Protein AF-A0A2P4XTS7-F1 (afdb_monomer)

Foldseek 3Di:
DDDPDDDDDDDDDDPVVSVVVVVVVVVVVVQVVLCVVVVDWDQDQLLVLLVQLVVLVVVLVVDDDPVSVVSNVVSVVSLVVQQVLQVVLVHDSVVLSVQQNVCCVVVVASWHADSPPSHIDHSVVVVHIGRPVVVVVVVVVVVVVVVVVVPDPDDDDDDDPPDPDDDDDD

Structure (mmCIF, N/CA/C/O backbone):
data_AF-A0A2P4XTS7-F1
#
_entry.id   AF-A0A2P4XTS7-F1
#
loop_
_atom_site.group_PDB
_atom_site.id
_atom_site.type_symbol
_atom_site.label_atom_id
_atom_site.label_alt_id
_atom_site.label_comp_id
_atom_site.label_asym_id
_atom_site.label_entity_id
_atom_site.label_seq_id
_atom_site.pdbx_PDB_ins_code
_atom_site.Cartn_x
_atom_site.Cartn_y
_atom_site.Cartn_z
_atom_site.occupancy
_atom_site.B_iso_or_equiv
_atom_site.auth_seq_id
_atom_site.auth_comp_id
_atom_site.auth_asym_id
_atom_site.auth_atom_id
_atom_site.pdbx_PDB_model_num
ATOM 1 N N . GLN A 1 1 ? -5.220 -23.579 -34.661 1.00 50.88 1 GLN A N 1
ATOM 2 C CA . GLN A 1 1 ? -4.172 -23.879 -33.660 1.00 50.88 1 GLN A CA 1
ATOM 3 C C . GLN A 1 1 ? -4.193 -22.760 -32.625 1.00 50.88 1 GLN A C 1
ATOM 5 O O . GLN A 1 1 ? -4.222 -21.611 -33.040 1.00 50.88 1 GLN A O 1
ATOM 10 N N . HIS A 1 2 ? -4.232 -23.065 -31.324 1.00 73.75 2 HIS A N 1
ATOM 11 C CA . HIS A 1 2 ? -4.158 -22.062 -30.248 1.00 73.75 2 HIS A CA 1
ATOM 12 C C . HIS A 1 2 ? -2.748 -22.102 -29.639 1.00 73.75 2 HIS A C 1
ATOM 14 O O . HIS A 1 2 ? -2.507 -22.944 -28.768 1.00 73.75 2 HIS A O 1
ATOM 20 N N . PRO A 1 3 ? -1.791 -21.291 -30.128 1.00 85.88 3 PRO A N 1
ATOM 21 C CA . PRO A 1 3 ? -0.441 -21.289 -29.575 1.00 85.88 3 PRO A CA 1
ATOM 22 C C . PRO A 1 3 ? -0.484 -20.823 -28.111 1.00 85.88 3 PRO A C 1
ATOM 24 O O . PRO A 1 3 ? -1.018 -19.762 -27.810 1.00 85.88 3 PRO A O 1
ATOM 27 N N . LYS A 1 4 ? 0.049 -21.646 -27.198 1.00 90.69 4 LYS A N 1
ATOM 28 C CA . LYS A 1 4 ? 0.088 -21.383 -25.743 1.00 90.69 4 LYS A CA 1
ATOM 29 C C . LYS A 1 4 ? 1.436 -20.836 -25.252 1.00 90.69 4 LYS A C 1
ATOM 31 O O . LYS A 1 4 ? 1.605 -20.628 -24.057 1.00 90.69 4 LYS A O 1
ATOM 36 N N . SER A 1 5 ? 2.407 -20.665 -26.148 1.00 94.31 5 SER A N 1
ATOM 37 C CA . SER A 1 5 ? 3.754 -20.190 -25.826 1.00 94.31 5 SER A CA 1
ATOM 38 C C . SER A 1 5 ? 4.028 -18.891 -26.574 1.00 94.31 5 SER A C 1
ATOM 40 O O . SER A 1 5 ? 3.782 -18.809 -27.777 1.00 94.31 5 SER A O 1
ATOM 42 N N . CYS A 1 6 ? 4.523 -17.896 -25.843 1.00 93.62 6 CYS A N 1
ATOM 43 C CA . CYS A 1 6 ? 4.849 -16.568 -26.345 1.00 93.62 6 CYS A CA 1
ATOM 44 C C . CYS A 1 6 ? 6.240 -16.168 -25.838 1.00 93.62 6 CYS A C 1
ATOM 46 O O . CYS A 1 6 ? 6.624 -16.535 -24.727 1.00 93.62 6 CYS A O 1
ATOM 48 N N . THR A 1 7 ? 6.960 -15.368 -26.624 1.00 95.19 7 THR A N 1
ATOM 49 C CA . THR A 1 7 ? 8.276 -14.826 -26.257 1.00 95.19 7 THR A CA 1
ATOM 50 C C . THR A 1 7 ? 8.202 -13.306 -26.214 1.00 95.19 7 THR A C 1
ATOM 52 O O . THR A 1 7 ? 7.770 -12.686 -27.183 1.00 95.19 7 THR A O 1
ATOM 55 N N . ILE A 1 8 ? 8.659 -12.704 -25.113 1.00 95.56 8 ILE A N 1
ATOM 56 C CA . ILE A 1 8 ? 8.813 -11.250 -24.979 1.00 95.56 8 ILE A CA 1
ATOM 57 C C . ILE A 1 8 ? 10.298 -10.921 -25.161 1.00 95.56 8 ILE A C 1
ATOM 59 O O . ILE A 1 8 ? 11.123 -11.282 -24.324 1.00 95.56 8 ILE A O 1
ATOM 63 N N . LEU A 1 9 ? 10.646 -10.264 -26.270 1.00 96.56 9 LEU A N 1
ATOM 64 C CA . LEU A 1 9 ? 12.010 -9.805 -26.536 1.00 96.56 9 LEU A CA 1
ATOM 65 C C . LEU A 1 9 ? 12.242 -8.445 -25.869 1.00 96.56 9 LEU A C 1
ATOM 67 O O . LEU A 1 9 ? 11.618 -7.457 -26.249 1.00 96.56 9 LEU A O 1
ATOM 71 N N . ILE A 1 10 ? 13.176 -8.388 -24.921 1.00 96.25 10 ILE A N 1
ATOM 72 C CA . ILE A 1 10 ? 13.571 -7.152 -24.236 1.00 96.25 10 ILE A CA 1
ATOM 73 C C . ILE A 1 10 ? 14.835 -6.607 -24.901 1.00 96.25 10 ILE A C 1
ATOM 75 O O . ILE A 1 10 ? 15.825 -7.323 -25.044 1.00 96.25 10 ILE A O 1
ATOM 79 N N . LYS A 1 11 ? 14.808 -5.333 -25.297 1.00 95.88 11 LYS A N 1
ATOM 80 C CA . LYS A 1 11 ? 15.976 -4.597 -25.793 1.00 95.88 11 LYS A CA 1
ATOM 81 C C . LYS A 1 11 ? 16.279 -3.458 -24.829 1.00 95.88 11 LYS A C 1
ATOM 83 O O . LYS A 1 11 ? 15.363 -2.762 -24.405 1.00 95.88 11 LYS A O 1
ATOM 88 N N . GLY A 1 12 ? 17.550 -3.257 -24.505 1.00 94.38 12 GLY A N 1
ATOM 89 C CA . GLY A 1 12 ? 17.985 -2.187 -23.615 1.00 94.38 12 GLY A CA 1
ATOM 90 C C . GLY A 1 12 ? 19.443 -1.800 -23.869 1.00 94.38 12 GLY A C 1
ATOM 91 O O . GLY A 1 12 ? 20.163 -2.554 -24.523 1.00 94.38 12 GLY A O 1
ATOM 92 N N . PRO A 1 13 ? 19.869 -0.623 -23.387 1.00 94.19 13 PRO A N 1
ATOM 93 C CA . PRO A 1 13 ? 21.195 -0.070 -23.667 1.00 94.19 13 PRO A CA 1
ATOM 94 C C . PRO A 1 13 ? 22.330 -0.763 -22.897 1.00 94.19 13 PRO A C 1
ATOM 96 O O . PRO A 1 13 ? 23.473 -0.724 -23.338 1.00 94.19 13 PRO A O 1
ATOM 99 N N . ASN A 1 14 ? 22.038 -1.382 -21.749 1.00 96.62 14 ASN A N 1
ATOM 100 C CA . ASN A 1 14 ? 23.001 -2.105 -20.919 1.00 96.62 14 ASN A CA 1
ATOM 101 C C . ASN A 1 14 ? 22.308 -3.246 -20.144 1.00 96.62 14 ASN A C 1
ATOM 103 O O . ASN A 1 14 ? 21.078 -3.280 -20.037 1.00 96.62 14 ASN A O 1
ATOM 107 N N . GLU A 1 15 ? 23.094 -4.183 -19.602 1.00 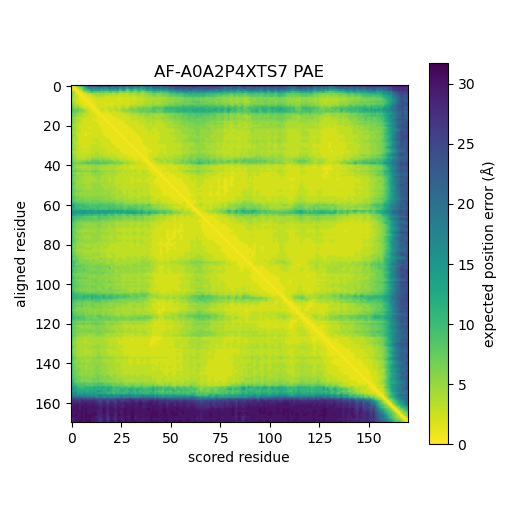96.00 15 GLU A N 1
ATOM 108 C CA . GLU A 1 15 ? 22.574 -5.370 -18.903 1.00 96.00 15 GLU A CA 1
ATOM 109 C C . GLU A 1 15 ? 21.761 -5.026 -17.648 1.00 96.00 15 GLU A C 1
ATOM 111 O O . GLU A 1 15 ? 20.735 -5.656 -17.392 1.00 96.00 15 GLU A O 1
ATOM 116 N N . HIS A 1 16 ? 22.167 -3.999 -16.896 1.00 95.69 16 HIS A N 1
ATOM 117 C CA . HIS A 1 16 ? 21.465 -3.576 -15.683 1.00 95.69 16 HIS A CA 1
ATOM 118 C C . HIS A 1 16 ? 20.042 -3.087 -15.981 1.00 95.69 16 HIS A C 1
ATOM 120 O O . HIS A 1 16 ? 19.093 -3.510 -15.321 1.00 95.69 16 HIS A O 1
ATOM 126 N N . THR A 1 17 ? 19.868 -2.257 -17.012 1.00 96.25 17 THR A N 1
ATOM 127 C CA . THR A 1 17 ? 18.550 -1.795 -17.460 1.00 96.25 17 THR A CA 1
ATOM 128 C C . THR A 1 17 ? 17.700 -2.962 -17.961 1.00 96.25 17 THR A C 1
ATOM 130 O O . THR A 1 17 ? 16.515 -3.039 -17.646 1.00 96.25 17 THR A O 1
ATOM 133 N N . ILE A 1 18 ? 18.291 -3.908 -18.700 1.00 96.44 18 ILE A N 1
ATOM 134 C CA . ILE A 1 18 ? 17.573 -5.103 -19.170 1.00 96.44 18 ILE A CA 1
ATOM 135 C C . ILE A 1 18 ? 17.077 -5.942 -17.986 1.00 96.44 18 ILE A C 1
ATOM 137 O O . ILE A 1 18 ? 15.937 -6.407 -18.013 1.00 96.44 18 ILE A O 1
ATOM 141 N N . ALA A 1 19 ? 17.894 -6.117 -16.944 1.00 96.44 19 ALA A N 1
ATOM 142 C CA . ALA A 1 19 ? 17.506 -6.851 -15.744 1.00 96.44 19 ALA A CA 1
ATOM 143 C C . ALA A 1 19 ? 16.326 -6.182 -15.017 1.00 96.44 19 ALA A C 1
ATOM 145 O O . ALA A 1 19 ? 15.338 -6.852 -14.728 1.00 96.44 19 ALA A O 1
ATOM 146 N N . GLN A 1 20 ? 16.372 -4.860 -14.820 1.00 96.00 20 GLN A N 1
ATOM 147 C CA . GLN A 1 20 ? 15.269 -4.108 -14.205 1.00 96.00 20 GLN A CA 1
ATOM 148 C C . GLN A 1 20 ? 13.969 -4.219 -15.013 1.00 96.00 20 GLN A C 1
ATOM 150 O O . GLN A 1 20 ? 12.908 -4.487 -14.451 1.00 96.00 20 GLN A O 1
ATOM 155 N N . ILE A 1 21 ? 14.042 -4.074 -16.341 1.00 96.88 21 ILE A N 1
ATOM 156 C CA . ILE A 1 21 ? 12.869 -4.213 -17.218 1.00 96.88 21 ILE A CA 1
ATOM 157 C C . ILE A 1 21 ? 12.316 -5.642 -17.164 1.00 96.88 21 ILE A C 1
ATOM 159 O O . ILE A 1 21 ? 11.102 -5.837 -17.147 1.00 96.88 21 ILE A O 1
ATOM 163 N N . LYS A 1 22 ? 13.188 -6.654 -17.125 1.00 96.81 22 LYS A N 1
ATOM 164 C CA . LYS A 1 22 ? 12.781 -8.058 -17.007 1.00 96.81 22 LYS A CA 1
ATOM 165 C C . LYS A 1 22 ? 12.000 -8.309 -15.718 1.00 96.81 22 LYS A C 1
ATOM 167 O O . LYS A 1 22 ? 10.973 -8.989 -15.774 1.00 96.81 22 LYS A O 1
ATOM 172 N N . ASP A 1 23 ? 12.464 -7.773 -14.594 1.00 97.12 23 ASP A N 1
ATOM 173 C CA . ASP A 1 23 ? 11.774 -7.910 -13.311 1.00 97.12 23 ASP A CA 1
ATOM 174 C C . ASP A 1 23 ? 10.436 -7.155 -13.319 1.00 97.12 23 ASP A C 1
ATOM 176 O O . ASP A 1 23 ? 9.409 -7.748 -12.994 1.00 97.12 23 ASP A O 1
ATOM 180 N N . ALA A 1 24 ? 10.396 -5.929 -13.851 1.00 97.06 24 ALA A N 1
ATOM 181 C CA . ALA A 1 24 ? 9.156 -5.163 -14.002 1.00 97.06 24 ALA A CA 1
ATOM 182 C C . ALA A 1 24 ? 8.112 -5.879 -14.883 1.00 97.06 24 ALA A C 1
ATOM 184 O O . ALA A 1 24 ? 6.932 -5.940 -14.537 1.00 97.06 24 ALA A O 1
ATOM 185 N N . ILE A 1 25 ? 8.532 -6.479 -16.004 1.00 97.44 25 ILE A N 1
ATOM 186 C CA . ILE A 1 25 ? 7.642 -7.277 -16.865 1.00 97.44 25 ILE A CA 1
ATOM 187 C C . ILE A 1 25 ? 7.138 -8.509 -16.115 1.00 97.44 25 ILE A C 1
ATOM 189 O O . ILE A 1 25 ? 5.958 -8.848 -16.208 1.00 97.44 25 ILE A O 1
ATOM 193 N N . ARG A 1 26 ? 8.012 -9.192 -15.371 1.00 97.06 26 ARG A N 1
ATOM 194 C CA . ARG A 1 26 ? 7.626 -10.361 -14.577 1.00 97.06 26 ARG A CA 1
ATOM 195 C C . ARG A 1 26 ? 6.569 -9.997 -13.537 1.00 97.06 26 ARG A C 1
ATOM 197 O O . ARG A 1 26 ? 5.607 -10.751 -13.381 1.00 97.06 26 ARG A O 1
ATOM 204 N N . ASP A 1 27 ? 6.733 -8.866 -12.864 1.00 96.94 27 ASP A N 1
ATOM 205 C CA . ASP A 1 27 ? 5.793 -8.384 -11.855 1.00 96.94 27 ASP A CA 1
ATOM 206 C C . ASP A 1 27 ? 4.473 -7.938 -12.487 1.00 96.94 27 ASP A C 1
ATOM 208 O O . ASP A 1 27 ? 3.412 -8.360 -12.029 1.00 96.94 27 ASP A O 1
ATOM 212 N N . GLY A 1 28 ? 4.517 -7.213 -13.609 1.00 96.62 28 GLY A N 1
ATOM 213 C CA . GLY A 1 28 ? 3.324 -6.820 -14.362 1.00 96.62 28 GLY A CA 1
ATOM 214 C C . GLY A 1 28 ? 2.515 -8.020 -14.866 1.00 96.62 28 GLY A C 1
ATOM 215 O O . GLY A 1 28 ? 1.305 -8.092 -14.654 1.00 96.62 28 GLY A O 1
ATOM 216 N N . VAL A 1 29 ? 3.171 -9.023 -15.461 1.00 96.81 29 VAL A N 1
ATOM 217 C CA . VAL A 1 29 ? 2.500 -10.258 -15.912 1.00 96.81 29 VAL A CA 1
ATOM 218 C C . VAL A 1 29 ? 1.884 -11.009 -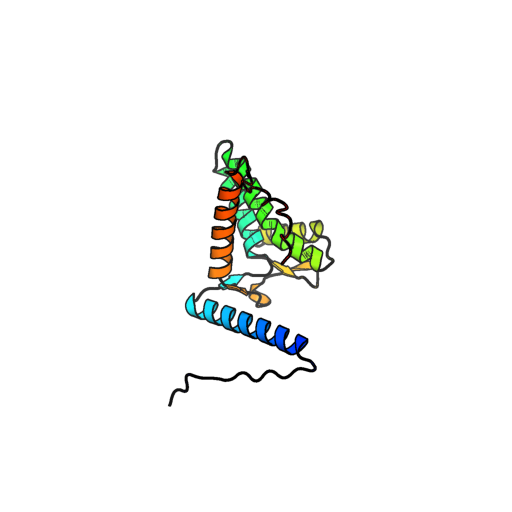14.731 1.00 96.81 29 VAL A C 1
ATOM 220 O O . VAL A 1 29 ? 0.772 -11.524 -14.843 1.00 96.81 29 VAL A O 1
ATOM 223 N N . ARG A 1 30 ? 2.569 -11.056 -13.582 1.00 96.31 30 ARG A N 1
ATOM 224 C CA . ARG A 1 30 ? 2.019 -11.658 -12.360 1.00 96.31 30 ARG A CA 1
ATOM 225 C C . ARG A 1 30 ? 0.816 -10.886 -11.831 1.00 96.31 30 ARG A C 1
ATOM 227 O O . ARG A 1 30 ? -0.166 -11.526 -11.471 1.00 96.31 30 ARG A O 1
ATOM 234 N N . ALA A 1 31 ? 0.863 -9.557 -11.812 1.00 96.62 31 ALA A N 1
ATOM 235 C CA . ALA A 1 31 ? -0.248 -8.720 -11.368 1.00 96.62 31 ALA A CA 1
ATOM 236 C C . ALA A 1 31 ? -1.492 -8.923 -12.246 1.00 96.62 31 ALA A C 1
ATOM 238 O O . ALA A 1 31 ? -2.593 -9.134 -11.732 1.00 96.62 31 ALA A O 1
ATOM 239 N N . VAL A 1 32 ? -1.311 -8.972 -13.569 1.00 95.94 32 VAL A N 1
ATOM 240 C CA . VAL A 1 32 ? -2.400 -9.270 -14.511 1.00 95.94 32 VAL A CA 1
ATOM 241 C C . VAL A 1 32 ? -2.930 -10.689 -14.309 1.00 95.94 32 VAL A C 1
ATOM 243 O O . VAL A 1 32 ? -4.140 -10.874 -14.209 1.00 95.94 32 VAL A O 1
ATOM 246 N N . ASN A 1 33 ? -2.056 -11.694 -14.188 1.00 95.69 33 ASN A N 1
ATOM 247 C CA . ASN A 1 33 ? -2.492 -13.071 -13.953 1.00 95.69 33 ASN A CA 1
ATOM 248 C C . ASN A 1 33 ? -3.297 -13.193 -12.649 1.00 95.69 33 ASN A C 1
ATOM 250 O O . ASN A 1 33 ? -4.356 -13.813 -12.625 1.00 95.69 33 ASN A O 1
ATOM 254 N N . ASN A 1 34 ? -2.840 -12.532 -11.582 1.00 96.25 34 ASN A N 1
ATOM 255 C CA . ASN A 1 34 ? -3.546 -12.482 -10.307 1.00 96.25 34 ASN A CA 1
ATOM 256 C C . ASN A 1 34 ? -4.934 -11.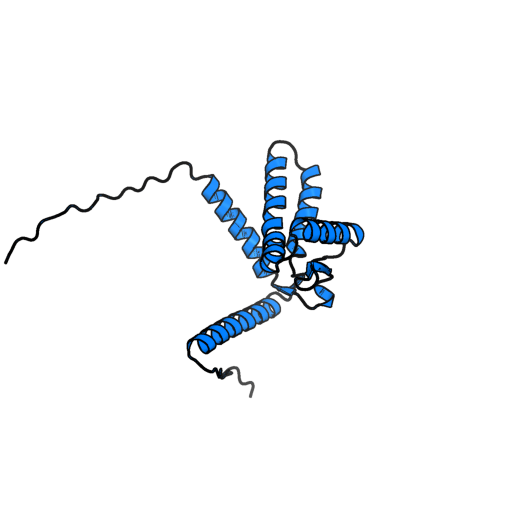843 -10.446 1.00 96.25 34 ASN A C 1
ATOM 258 O O . ASN A 1 34 ? -5.899 -12.377 -9.909 1.00 96.25 34 ASN A O 1
ATOM 262 N N . ALA A 1 35 ? -5.043 -10.731 -11.183 1.00 95.56 35 ALA A N 1
ATOM 263 C CA . ALA A 1 35 ? -6.318 -10.057 -11.425 1.00 95.56 35 ALA A CA 1
ATOM 264 C C . ALA A 1 35 ? -7.295 -10.949 -12.207 1.00 95.56 35 ALA A C 1
ATOM 266 O O . ALA A 1 35 ? -8.473 -11.026 -11.863 1.00 95.56 35 ALA A O 1
ATOM 267 N N . VAL A 1 36 ? -6.802 -11.654 -13.231 1.00 95.81 36 VAL A N 1
ATOM 268 C CA . VAL A 1 36 ? -7.608 -12.569 -14.053 1.00 95.81 36 VAL A CA 1
ATOM 269 C C . VAL A 1 36 ? -8.090 -13.773 -13.242 1.00 95.81 36 VAL A C 1
ATOM 271 O O . VAL A 1 36 ? -9.251 -14.166 -13.356 1.00 95.81 36 VAL A O 1
ATOM 274 N N . GLU A 1 37 ? -7.221 -14.355 -12.417 1.00 95.69 37 GLU A N 1
ATOM 275 C CA . GLU A 1 37 ? -7.555 -15.506 -11.577 1.00 95.69 37 GLU A CA 1
ATOM 276 C C . GLU A 1 37 ? -8.530 -15.146 -10.445 1.00 95.69 37 GLU A C 1
ATOM 278 O O . GLU A 1 37 ? -9.498 -15.874 -10.226 1.00 95.69 37 GLU A O 1
ATOM 283 N N . ASP A 1 38 ? -8.301 -14.028 -9.743 1.00 93.56 38 ASP A N 1
ATOM 284 C CA . ASP A 1 38 ? -9.155 -13.582 -8.631 1.00 93.56 38 ASP A CA 1
ATOM 285 C C . ASP A 1 38 ? -10.482 -12.977 -9.097 1.00 93.56 38 ASP A C 1
ATOM 287 O O . ASP A 1 38 ? -11.437 -12.936 -8.323 1.00 93.56 38 ASP A O 1
ATOM 291 N N . LYS A 1 39 ? -10.541 -12.482 -10.342 1.00 93.88 39 LYS A N 1
ATOM 292 C CA . LYS A 1 39 ? -11.677 -11.726 -10.900 1.00 93.88 39 LYS A CA 1
ATOM 293 C C . LYS A 1 39 ? -12.081 -10.523 -10.038 1.00 93.88 39 LYS A C 1
ATOM 295 O O . LYS A 1 39 ? -13.247 -10.136 -10.016 1.00 93.88 39 LYS A O 1
ATOM 300 N N . GLY A 1 40 ? -11.119 -9.945 -9.323 1.00 90.25 40 GLY A N 1
ATOM 301 C CA . GLY A 1 40 ? -11.344 -8.847 -8.395 1.00 90.25 40 GLY A CA 1
ATOM 302 C C . GLY A 1 40 ? -10.096 -7.993 -8.208 1.00 90.25 40 GLY A C 1
ATOM 303 O O . GLY A 1 40 ? -8.976 -8.501 -8.109 1.00 90.25 40 GLY A O 1
ATOM 304 N N . VAL A 1 41 ? -10.314 -6.685 -8.141 1.00 95.19 41 VAL A N 1
ATOM 305 C CA . VAL A 1 41 ? -9.303 -5.661 -7.866 1.00 95.19 41 VAL A CA 1
ATOM 306 C C . VAL A 1 41 ? -9.825 -4.723 -6.785 1.00 95.19 41 VAL A C 1
ATOM 308 O O . VAL A 1 41 ? -11.029 -4.661 -6.538 1.00 95.19 41 VAL A O 1
ATOM 311 N N . VAL A 1 42 ? -8.914 -4.030 -6.114 1.00 95.75 42 VAL A N 1
ATOM 312 C CA . VAL A 1 42 ? -9.232 -3.041 -5.081 1.00 95.75 42 VAL A CA 1
ATOM 313 C C . VAL A 1 42 ? -8.633 -1.683 -5.452 1.00 95.75 42 VAL A C 1
ATOM 315 O O . VAL A 1 42 ? -7.574 -1.661 -6.084 1.00 95.75 42 VAL A O 1
ATOM 318 N N . PRO A 1 43 ? -9.276 -0.559 -5.088 1.00 96.19 43 PRO A N 1
ATOM 319 C CA . PRO A 1 43 ? -8.718 0.770 -5.327 1.00 96.19 43 PRO A CA 1
ATOM 320 C C . PRO A 1 43 ? -7.318 0.898 -4.714 1.00 96.19 43 PRO A C 1
ATOM 322 O O . PRO A 1 43 ? -7.126 0.590 -3.533 1.00 96.19 43 PRO A O 1
ATOM 325 N N . GLY A 1 44 ? -6.346 1.302 -5.535 1.00 95.31 44 GLY A N 1
ATOM 326 C CA . GLY A 1 44 ? -4.958 1.496 -5.121 1.00 95.31 44 GLY A CA 1
ATOM 327 C C . GLY A 1 44 ? -4.719 2.890 -4.535 1.00 95.31 44 GLY A C 1
ATOM 328 O O . GLY A 1 44 ? -5.586 3.441 -3.862 1.00 95.31 44 GLY A O 1
ATOM 329 N N . ALA A 1 45 ? -3.530 3.459 -4.769 1.00 95.75 45 ALA A N 1
ATOM 330 C CA . ALA A 1 45 ? -3.149 4.809 -4.316 1.00 95.75 45 ALA A CA 1
ATOM 331 C C . ALA A 1 45 ? -3.400 5.066 -2.810 1.00 95.75 45 ALA A C 1
ATOM 333 O O . ALA A 1 45 ? -3.820 6.147 -2.408 1.00 95.75 45 ALA A O 1
ATOM 334 N N . ALA A 1 46 ? -3.178 4.040 -1.981 1.00 95.62 46 ALA A N 1
ATOM 335 C CA . ALA A 1 46 ? -3.465 4.016 -0.542 1.00 95.62 46 ALA A CA 1
ATOM 336 C C . ALA A 1 46 ? -4.939 4.204 -0.123 1.00 95.62 46 ALA A C 1
ATOM 338 O O . ALA A 1 46 ? -5.228 4.301 1.073 1.00 95.62 46 ALA A O 1
ATOM 339 N N . ALA A 1 47 ? -5.886 4.191 -1.065 1.00 96.12 47 ALA A N 1
ATOM 340 C CA . ALA A 1 47 ? -7.306 4.345 -0.759 1.00 96.12 47 ALA A CA 1
ATOM 341 C C . ALA A 1 47 ? -7.842 3.209 0.118 1.00 96.12 47 ALA A C 1
ATOM 343 O O . ALA A 1 47 ? -8.630 3.434 1.037 1.00 96.12 47 ALA A O 1
ATOM 344 N N . PHE A 1 48 ? -7.383 1.978 -0.125 1.00 95.62 48 PHE A N 1
ATOM 345 C CA . PHE A 1 48 ? -7.734 0.833 0.710 1.00 95.62 48 PHE A CA 1
ATOM 346 C C . PHE A 1 48 ? -7.275 1.018 2.165 1.00 95.62 48 PHE A C 1
ATOM 348 O O . PHE A 1 48 ? -8.041 0.758 3.090 1.00 95.62 48 PHE A O 1
ATOM 355 N N . GLU A 1 49 ? -6.039 1.468 2.382 1.00 95.69 49 GLU A N 1
ATOM 356 C CA . GLU A 1 49 ? -5.469 1.676 3.713 1.00 95.69 49 GLU A CA 1
ATOM 357 C C . GLU A 1 49 ? -6.194 2.779 4.493 1.00 95.69 49 GLU A C 1
ATOM 359 O O . GLU A 1 49 ? -6.446 2.618 5.690 1.00 95.69 49 GLU A O 1
ATOM 364 N N . LEU A 1 50 ? -6.573 3.864 3.815 1.00 94.56 50 LEU A N 1
ATOM 365 C CA . LEU A 1 50 ? -7.352 4.960 4.392 1.00 94.56 50 LEU A CA 1
ATOM 366 C C . LEU A 1 50 ? -8.766 4.505 4.774 1.00 94.56 50 LEU A C 1
ATOM 368 O O . LEU A 1 50 ? -9.189 4.696 5.916 1.00 94.56 50 LEU A O 1
ATOM 372 N N . ALA A 1 51 ? -9.452 3.804 3.869 1.00 94.62 51 ALA A N 1
ATOM 373 C CA . ALA A 1 51 ? -10.774 3.247 4.143 1.00 94.62 51 ALA A CA 1
ATOM 374 C C . ALA A 1 51 ? -10.744 2.209 5.276 1.00 94.62 51 ALA A C 1
ATOM 376 O O . ALA A 1 51 ? -11.631 2.168 6.133 1.00 94.62 51 ALA A O 1
ATOM 377 N N . ALA A 1 52 ? -9.697 1.381 5.328 1.00 94.81 52 ALA A N 1
ATOM 378 C CA . ALA A 1 52 ? -9.499 0.419 6.404 1.00 94.81 52 ALA A CA 1
ATOM 379 C C . ALA A 1 52 ? -9.242 1.113 7.752 1.00 94.81 52 ALA A C 1
ATOM 381 O O . ALA A 1 52 ? -9.796 0.682 8.766 1.00 94.81 52 ALA A O 1
ATOM 382 N N . ASN A 1 53 ? -8.457 2.195 7.781 1.00 95.38 53 ASN A N 1
ATOM 383 C CA . ASN A 1 53 ? -8.251 3.002 8.985 1.00 95.38 53 ASN A CA 1
ATOM 384 C C . ASN A 1 53 ? -9.581 3.557 9.521 1.00 95.38 53 ASN A C 1
ATOM 386 O O . ASN A 1 53 ? -9.883 3.384 10.705 1.00 95.38 53 ASN A O 1
ATOM 390 N N . GLU A 1 54 ? -10.410 4.151 8.660 1.00 93.50 54 GLU A N 1
ATOM 391 C CA . GLU A 1 54 ? -11.710 4.687 9.068 1.00 93.50 54 GLU A CA 1
ATOM 392 C C . GLU A 1 54 ? -12.647 3.582 9.579 1.00 93.50 54 GLU A C 1
ATOM 394 O O . GLU A 1 54 ? -13.259 3.709 10.646 1.00 93.50 54 GLU A O 1
ATOM 399 N N . ALA A 1 55 ? -12.721 2.457 8.863 1.00 94.38 55 ALA A N 1
ATOM 400 C CA . ALA A 1 55 ? -13.532 1.312 9.264 1.00 94.38 55 ALA A CA 1
ATOM 401 C C . ALA A 1 55 ? -13.109 0.759 10.636 1.00 94.38 55 ALA A C 1
ATOM 403 O O . ALA A 1 55 ? -13.960 0.451 11.476 1.00 94.38 55 ALA A O 1
ATOM 404 N N . LEU A 1 56 ? -11.802 0.680 10.904 1.00 95.50 56 LEU A N 1
ATOM 405 C CA . LEU A 1 56 ? -11.267 0.258 12.199 1.00 95.50 56 LEU A CA 1
ATOM 406 C C . LEU A 1 56 ? -11.551 1.280 13.302 1.00 95.50 56 LEU A C 1
ATOM 408 O O . LEU A 1 56 ? -11.888 0.885 14.419 1.00 95.50 56 LEU A O 1
ATOM 412 N N . ASN A 1 57 ? -11.485 2.577 13.002 1.00 93.38 57 ASN A N 1
ATOM 413 C CA . ASN A 1 57 ? -11.839 3.639 13.944 1.00 93.38 57 ASN A CA 1
ATOM 414 C C . ASN A 1 57 ? -13.331 3.616 14.310 1.00 93.38 57 ASN A C 1
ATOM 416 O O . ASN A 1 57 ? -13.681 3.790 15.481 1.00 93.38 57 ASN A O 1
ATOM 420 N N . LYS A 1 58 ? -14.215 3.302 13.357 1.00 93.38 58 LYS A N 1
ATOM 421 C CA . LYS A 1 58 ? -15.637 3.032 13.628 1.00 93.38 58 LYS A CA 1
ATOM 422 C C . LYS A 1 58 ? -15.807 1.764 14.475 1.00 93.38 58 LYS A C 1
ATOM 424 O O . LYS A 1 58 ? -16.493 1.782 15.500 1.00 93.38 58 LYS A O 1
ATOM 429 N N . PHE A 1 59 ? -15.120 0.678 14.115 1.00 94.62 59 PHE A N 1
ATOM 430 C CA . PHE A 1 59 ? -15.166 -0.594 14.844 1.00 94.62 59 PHE A CA 1
ATOM 431 C C . PHE A 1 59 ? -14.653 -0.475 16.287 1.00 94.62 59 PHE A C 1
ATOM 433 O O . PHE A 1 59 ? -15.228 -1.071 17.201 1.00 94.62 59 PHE A O 1
ATOM 440 N N . LYS A 1 60 ? -13.639 0.360 16.530 1.00 94.06 60 LYS A N 1
ATOM 441 C CA . LYS A 1 60 ? -13.077 0.670 17.855 1.00 94.06 60 LYS A CA 1
ATOM 442 C C . LYS A 1 60 ? -14.143 1.106 18.866 1.00 94.06 60 LYS A C 1
ATOM 444 O O . LYS A 1 60 ? -13.985 0.836 20.056 1.00 94.06 60 LYS A O 1
ATOM 449 N N . GLY A 1 61 ? -15.226 1.757 18.428 1.00 90.81 61 GLY A N 1
ATOM 450 C CA . GLY A 1 61 ? -16.352 2.133 19.293 1.00 90.81 61 GLY A CA 1
ATOM 451 C C . GLY A 1 61 ? -17.118 0.936 19.872 1.00 90.81 61 GLY A C 1
ATOM 452 O O . GLY A 1 61 ? -17.666 1.029 20.968 1.00 90.81 61 GLY A O 1
ATOM 453 N N . THR A 1 62 ? -17.105 -0.203 19.179 1.00 94.75 62 THR A N 1
ATOM 454 C CA . THR A 1 62 ? -17.796 -1.438 19.591 1.00 94.75 62 THR A CA 1
ATOM 455 C C . THR A 1 62 ? -16.954 -2.319 20.522 1.00 94.75 62 THR A C 1
ATOM 457 O O . THR A 1 62 ? -17.491 -3.160 21.246 1.00 94.75 62 THR A O 1
ATOM 460 N N . VAL A 1 63 ? -15.634 -2.108 20.550 1.00 94.31 63 VAL A N 1
ATOM 461 C CA . VAL A 1 63 ? -14.677 -2.919 21.313 1.00 94.31 63 VAL A CA 1
ATOM 462 C C . VAL A 1 63 ? -14.511 -2.379 22.735 1.00 94.31 63 VAL A C 1
ATOM 464 O O . VAL A 1 63 ? -14.295 -1.186 22.955 1.00 94.31 63 VAL A O 1
ATOM 467 N N . LYS A 1 64 ? -14.571 -3.276 23.727 1.00 91.94 64 LYS A N 1
ATOM 468 C CA . LYS A 1 64 ? -14.437 -2.937 25.153 1.00 91.94 64 LYS A CA 1
ATOM 469 C C . LYS A 1 64 ? -13.043 -3.265 25.697 1.00 91.94 64 LYS A C 1
ATOM 471 O O . LYS A 1 64 ? -12.386 -4.207 25.262 1.00 91.94 64 LYS A O 1
ATOM 476 N N . GLY A 1 65 ? -12.624 -2.511 26.712 1.00 93.31 65 GLY A N 1
ATOM 477 C CA . GLY A 1 65 ? -11.398 -2.773 27.468 1.00 93.31 65 GLY A CA 1
ATOM 478 C C . GLY A 1 65 ? -10.106 -2.477 26.700 1.00 93.31 65 GLY A C 1
ATOM 479 O O . GLY A 1 65 ? -10.078 -1.655 25.784 1.00 93.31 65 GLY A O 1
ATOM 480 N N . ARG A 1 66 ? -9.016 -3.151 27.093 1.00 92.06 66 ARG A N 1
ATOM 481 C CA . ARG A 1 66 ? -7.657 -2.913 26.565 1.00 92.06 66 ARG A CA 1
ATOM 482 C C . ARG A 1 66 ? -7.516 -3.207 25.069 1.00 92.06 66 ARG A C 1
ATOM 484 O O . ARG A 1 66 ? -6.700 -2.569 24.413 1.00 92.06 66 ARG A O 1
ATOM 491 N N . ALA A 1 67 ? -8.346 -4.093 24.516 1.00 92.94 67 ALA A N 1
ATOM 492 C CA . ALA A 1 67 ? -8.346 -4.412 23.086 1.00 92.94 67 ALA A CA 1
ATOM 493 C C . ALA A 1 67 ? -8.602 -3.179 22.196 1.00 92.94 67 ALA A C 1
ATOM 495 O O . ALA A 1 67 ? -8.108 -3.120 21.073 1.00 92.94 67 ALA A O 1
ATOM 496 N N . LYS A 1 68 ? -9.288 -2.151 22.719 1.00 94.38 68 LYS A N 1
ATOM 497 C CA . LYS A 1 68 ? -9.512 -0.873 22.027 1.00 94.38 68 LYS A CA 1
ATOM 498 C C . LYS A 1 68 ? -8.204 -0.177 21.622 1.00 94.38 68 LYS A C 1
ATOM 500 O O . LYS A 1 68 ? -8.156 0.464 20.576 1.00 94.38 68 LYS A O 1
ATOM 505 N N . LEU A 1 69 ? -7.155 -0.310 22.439 1.00 93.88 69 LEU A N 1
ATOM 506 C CA . LEU A 1 69 ? -5.832 0.251 22.149 1.00 93.88 69 LEU A CA 1
ATOM 507 C C . LEU A 1 69 ? -5.138 -0.511 21.016 1.00 93.88 69 LEU A C 1
ATOM 509 O O . LEU A 1 69 ? -4.506 0.110 20.172 1.00 93.88 69 LEU A O 1
ATOM 513 N N . GLY A 1 70 ? -5.313 -1.835 20.959 1.00 94.31 70 GLY A N 1
ATOM 514 C CA . GLY A 1 70 ? -4.786 -2.659 19.869 1.00 94.31 70 GLY A CA 1
ATOM 515 C C . GLY A 1 70 ? -5.432 -2.326 18.524 1.00 94.31 70 GLY A C 1
ATOM 516 O O . GLY A 1 70 ? -4.726 -2.172 17.534 1.00 94.31 70 GLY A O 1
ATOM 517 N N . VAL A 1 71 ? -6.758 -2.134 18.498 1.00 95.69 71 VAL A N 1
ATOM 518 C CA . VAL A 1 71 ? -7.473 -1.702 17.281 1.00 95.69 71 VAL A CA 1
ATOM 519 C C . VAL A 1 71 ? -6.981 -0.333 16.813 1.00 95.69 71 VAL A C 1
ATOM 521 O O . VAL A 1 71 ? -6.719 -0.168 15.626 1.00 95.69 71 VAL A O 1
ATOM 524 N N . GLN A 1 72 ? -6.808 0.621 17.735 1.00 95.00 72 GLN A N 1
ATOM 525 C CA . GLN A 1 72 ? -6.259 1.938 17.403 1.00 95.00 72 GLN A CA 1
ATOM 526 C C . GLN A 1 72 ? -4.850 1.826 16.811 1.00 95.00 72 GLN A C 1
ATOM 528 O O . GLN A 1 72 ? -4.600 2.352 15.736 1.00 95.00 72 GLN A O 1
ATOM 533 N N . ALA A 1 73 ? -3.951 1.101 17.481 1.00 95.56 73 ALA A N 1
ATOM 534 C CA . ALA A 1 73 ? -2.575 0.943 17.024 1.00 95.56 73 ALA A CA 1
ATOM 535 C C . ALA A 1 73 ? -2.499 0.283 15.639 1.00 95.56 73 ALA A C 1
ATOM 537 O O . ALA A 1 73 ? -1.691 0.686 14.807 1.00 95.56 73 ALA A O 1
ATOM 538 N N . PHE A 1 74 ? -3.361 -0.703 15.369 1.00 96.00 74 PHE A N 1
ATOM 539 C CA . PHE A 1 74 ? -3.435 -1.337 14.056 1.00 96.00 74 PHE A CA 1
ATOM 540 C C . PHE A 1 74 ? -3.967 -0.379 12.981 1.00 96.00 74 PHE A C 1
ATOM 542 O O . PHE A 1 74 ? -3.409 -0.326 11.889 1.00 96.00 74 PHE A O 1
ATOM 549 N N . ALA A 1 75 ? -4.996 0.415 13.293 1.00 95.88 75 ALA A N 1
ATOM 550 C CA . ALA A 1 75 ? -5.507 1.438 12.382 1.00 95.88 75 ALA A CA 1
ATOM 551 C C . ALA A 1 75 ? -4.423 2.473 12.039 1.00 95.88 75 ALA A C 1
ATOM 553 O O . ALA A 1 75 ? -4.215 2.781 10.866 1.00 95.88 75 ALA A O 1
ATOM 554 N N . ASP A 1 76 ? -3.692 2.965 13.040 1.00 95.19 76 ASP A N 1
ATOM 555 C CA . ASP A 1 76 ? -2.620 3.947 12.850 1.00 95.19 76 ASP A CA 1
ATOM 556 C C . ASP A 1 76 ? -1.438 3.368 12.064 1.00 95.19 76 ASP A C 1
ATOM 558 O O . ASP A 1 76 ? -0.825 4.072 11.260 1.00 95.19 76 ASP A O 1
ATOM 562 N N . ALA A 1 77 ? -1.142 2.077 12.246 1.00 96.31 77 ALA A N 1
ATOM 563 C CA . ALA A 1 77 ? -0.100 1.385 11.497 1.00 96.31 77 ALA A CA 1
ATOM 564 C C . ALA A 1 77 ? -0.415 1.304 9.996 1.00 96.31 77 ALA A C 1
ATOM 566 O O . ALA A 1 77 ? 0.500 1.433 9.187 1.00 96.31 77 ALA A O 1
ATOM 567 N N . LEU A 1 78 ? -1.685 1.151 9.600 1.00 95.44 78 LEU A N 1
ATOM 568 C CA . LEU A 1 78 ? -2.069 1.146 8.180 1.00 95.44 78 LEU A CA 1
ATOM 569 C C . LEU A 1 78 ? -1.773 2.483 7.488 1.00 95.44 78 LEU A C 1
ATOM 571 O O . LEU A 1 78 ? -1.442 2.494 6.303 1.00 95.44 78 LEU A O 1
ATOM 575 N N . LEU A 1 79 ? -1.803 3.597 8.228 1.00 95.44 79 LEU A N 1
ATOM 576 C CA . LEU A 1 79 ? -1.473 4.917 7.688 1.00 95.44 79 LEU A CA 1
ATOM 577 C C . LEU A 1 79 ? 0.013 5.071 7.336 1.00 95.44 79 LEU A C 1
ATOM 579 O O . LEU A 1 79 ? 0.377 6.071 6.729 1.00 95.44 79 LEU A O 1
ATOM 583 N N . VAL A 1 80 ? 0.887 4.113 7.665 1.00 96.06 80 VAL A N 1
ATOM 584 C CA . VAL A 1 80 ? 2.297 4.179 7.247 1.00 96.06 80 VAL A CA 1
ATOM 585 C C . VAL A 1 80 ? 2.445 4.174 5.724 1.00 96.06 80 VAL A C 1
ATOM 587 O O . VAL A 1 80 ? 3.307 4.867 5.198 1.00 96.06 80 VAL A O 1
ATOM 590 N N . ILE A 1 81 ? 1.583 3.446 5.008 1.00 95.75 81 ILE A N 1
ATOM 591 C CA . ILE A 1 81 ? 1.645 3.342 3.546 1.00 95.75 81 ILE A CA 1
ATOM 592 C C . ILE A 1 81 ? 1.380 4.702 2.883 1.00 95.75 81 ILE A C 1
ATOM 594 O O . ILE A 1 81 ? 2.257 5.164 2.153 1.00 95.75 81 ILE A O 1
ATOM 598 N N . PRO A 1 82 ? 0.251 5.392 3.145 1.00 95.44 82 PRO A N 1
ATOM 599 C CA . PRO A 1 82 ? 0.029 6.719 2.577 1.00 95.44 82 PRO A CA 1
ATOM 600 C C . PRO A 1 82 ? 1.068 7.751 3.040 1.00 95.44 82 PRO A C 1
ATOM 602 O O . PRO A 1 82 ? 1.473 8.585 2.237 1.00 95.44 82 PRO A O 1
ATOM 605 N N . LYS A 1 83 ? 1.575 7.662 4.283 1.00 95.75 83 LYS A N 1
ATOM 606 C CA . LYS A 1 83 ? 2.652 8.550 4.765 1.00 95.75 83 LYS A CA 1
ATOM 607 C C . LYS A 1 83 ? 3.915 8.430 3.925 1.00 95.75 83 LYS A C 1
ATOM 609 O O . LYS A 1 83 ? 4.441 9.433 3.464 1.00 95.75 83 LYS A O 1
ATOM 614 N N . VAL A 1 84 ? 4.373 7.199 3.717 1.00 96.81 84 VAL A N 1
ATOM 615 C CA . VAL A 1 84 ? 5.598 6.920 2.962 1.00 96.81 84 VAL A CA 1
ATOM 616 C C . VAL A 1 84 ? 5.422 7.269 1.484 1.00 96.81 84 VAL A C 1
ATOM 618 O O . VAL A 1 84 ? 6.366 7.727 0.850 1.00 96.81 84 VAL A O 1
ATOM 621 N N . LEU A 1 85 ? 4.223 7.090 0.922 1.00 95.69 85 LEU A N 1
ATOM 622 C CA . LEU A 1 85 ? 3.927 7.522 -0.445 1.00 95.69 85 LEU A CA 1
ATOM 623 C C . LEU A 1 85 ? 4.019 9.047 -0.598 1.00 95.69 85 LEU A C 1
ATOM 625 O O . LEU A 1 85 ? 4.672 9.511 -1.531 1.00 95.69 85 LEU A O 1
ATOM 629 N N . ALA A 1 86 ? 3.432 9.811 0.327 1.00 95.56 86 ALA A N 1
ATOM 630 C CA . ALA A 1 86 ? 3.529 11.270 0.332 1.00 95.56 86 ALA A CA 1
ATOM 631 C C . ALA A 1 86 ? 4.980 11.746 0.538 1.00 95.56 86 ALA A C 1
ATOM 633 O O . ALA A 1 86 ? 5.477 12.566 -0.232 1.00 95.56 86 ALA A O 1
ATOM 634 N N . GLU A 1 87 ? 5.691 11.163 1.509 1.00 96.31 87 GLU A N 1
ATOM 635 C CA . GLU A 1 87 ? 7.086 11.497 1.824 1.00 96.31 87 GLU A CA 1
ATOM 636 C C . GLU A 1 87 ? 8.022 11.244 0.634 1.00 96.31 87 GLU A C 1
ATOM 638 O O . GLU A 1 87 ? 8.785 12.126 0.241 1.00 96.31 87 GLU A O 1
ATOM 643 N N . ASN A 1 88 ? 7.922 10.072 -0.001 1.00 96.88 88 ASN A N 1
ATOM 644 C CA . ASN A 1 88 ? 8.727 9.738 -1.181 1.00 96.88 88 ASN A CA 1
ATOM 645 C C . ASN A 1 88 ? 8.414 10.628 -2.391 1.00 96.88 88 ASN A C 1
ATOM 647 O O . ASN A 1 88 ? 9.242 10.735 -3.296 1.00 96.88 88 ASN A O 1
ATOM 651 N N . SER A 1 89 ? 7.236 11.253 -2.409 1.00 95.25 89 SER A N 1
ATOM 652 C CA . SER A 1 89 ? 6.808 12.179 -3.461 1.00 95.25 89 SER A CA 1
ATOM 653 C C . SER A 1 89 ? 7.183 13.634 -3.153 1.00 95.25 89 SER A C 1
ATOM 655 O O . SER A 1 89 ? 6.954 14.513 -3.977 1.00 95.25 89 SER A O 1
ATOM 657 N N . GLY A 1 90 ? 7.796 13.901 -1.992 1.00 95.44 90 GLY A N 1
ATOM 658 C CA . GLY A 1 90 ? 8.201 15.244 -1.569 1.00 95.44 90 GLY A CA 1
ATOM 659 C C . GLY A 1 90 ? 7.042 16.138 -1.117 1.00 95.44 90 GLY A C 1
ATOM 660 O O . GLY A 1 90 ? 7.203 17.356 -1.075 1.00 95.44 90 GLY A O 1
ATOM 661 N N . LEU A 1 91 ? 5.888 15.547 -0.801 1.00 95.19 91 LEU A N 1
ATOM 662 C CA . LEU A 1 91 ? 4.691 16.247 -0.339 1.00 95.19 91 LEU A CA 1
ATOM 663 C C . LEU A 1 91 ? 4.717 16.438 1.183 1.00 95.19 91 LEU A C 1
ATOM 665 O O . LEU A 1 91 ? 5.386 15.688 1.902 1.00 95.19 91 LEU A O 1
ATOM 669 N N . ASP A 1 92 ? 3.942 17.401 1.693 1.00 95.50 92 ASP A N 1
ATOM 670 C CA . ASP A 1 92 ? 3.705 17.481 3.135 1.00 95.50 92 ASP A CA 1
ATOM 671 C C . ASP A 1 92 ? 2.807 16.319 3.572 1.00 95.50 92 ASP A C 1
ATOM 673 O O . ASP A 1 92 ? 1.646 16.196 3.172 1.00 95.50 92 ASP A O 1
ATOM 677 N N . VAL A 1 93 ? 3.376 15.435 4.388 1.00 94.50 93 VAL A N 1
ATOM 678 C CA . VAL A 1 93 ? 2.735 14.192 4.819 1.00 94.50 93 VAL A CA 1
ATOM 679 C C . VAL A 1 93 ? 1.473 14.454 5.641 1.00 94.50 93 VAL A C 1
ATOM 681 O O . VAL A 1 93 ? 0.531 13.665 5.566 1.00 94.50 93 VAL A O 1
ATOM 684 N N . GLN A 1 94 ? 1.452 15.510 6.458 1.00 94.00 94 GLN A N 1
ATOM 685 C CA . GLN A 1 94 ? 0.312 15.796 7.325 1.00 94.00 94 GLN A CA 1
ATOM 686 C C . GLN A 1 94 ? -0.824 16.417 6.525 1.00 94.00 94 GLN A C 1
ATOM 688 O O . GLN A 1 94 ? -1.942 15.906 6.593 1.00 94.00 94 GLN A O 1
ATOM 693 N N . ASP A 1 95 ? -0.524 17.443 5.731 1.00 94.31 95 ASP A N 1
ATOM 694 C CA . ASP A 1 95 ? -1.532 18.154 4.945 1.00 94.31 95 ASP A CA 1
ATOM 695 C C . ASP A 1 95 ? -2.194 17.219 3.925 1.00 94.31 95 ASP A C 1
ATOM 697 O O . ASP A 1 95 ? -3.421 17.138 3.861 1.00 94.31 95 ASP A O 1
ATOM 701 N N . THR A 1 96 ? -1.392 16.414 3.216 1.00 94.62 96 THR A N 1
ATOM 702 C CA . THR A 1 96 ? -1.887 15.425 2.242 1.00 94.62 96 THR A CA 1
ATOM 703 C C . THR A 1 96 ? -2.824 14.413 2.905 1.00 94.62 96 THR A C 1
ATOM 705 O O . THR A 1 96 ? -3.908 14.118 2.405 1.00 94.62 96 THR A O 1
ATOM 708 N N . LEU A 1 97 ? -2.427 13.867 4.060 1.00 94.00 97 LEU A N 1
ATOM 709 C CA . LEU A 1 97 ? -3.250 12.890 4.770 1.00 94.00 97 LEU A CA 1
ATOM 710 C C . LEU A 1 97 ? -4.566 13.481 5.263 1.00 94.00 97 LEU A C 1
ATOM 712 O O . LEU A 1 97 ? -5.588 12.804 5.170 1.00 94.00 97 LEU A O 1
ATOM 716 N N . ILE A 1 98 ? -4.533 14.697 5.811 1.00 94.38 98 ILE A N 1
ATOM 717 C CA . ILE A 1 98 ? -5.728 15.374 6.315 1.00 94.38 98 ILE A CA 1
ATOM 718 C C . ILE A 1 98 ? -6.697 15.616 5.159 1.00 94.38 98 ILE A C 1
ATOM 720 O O . ILE A 1 98 ? -7.847 15.194 5.253 1.00 94.38 98 ILE A O 1
ATOM 724 N N . ALA A 1 99 ? -6.217 16.179 4.047 1.00 94.19 99 ALA A N 1
ATOM 725 C CA . ALA A 1 99 ? -7.038 16.443 2.868 1.00 94.19 99 ALA A CA 1
ATOM 726 C C . ALA A 1 99 ? -7.723 15.168 2.348 1.00 94.19 99 ALA A C 1
ATOM 728 O O . ALA A 1 99 ? -8.932 15.146 2.113 1.00 94.19 99 ALA A O 1
ATOM 729 N N . VAL A 1 100 ? -6.972 14.069 2.221 1.00 93.81 100 VAL A N 1
ATOM 730 C CA . VAL A 1 100 ? -7.511 12.814 1.675 1.00 93.81 100 VAL A CA 1
ATOM 731 C C . VAL A 1 100 ? -8.472 12.143 2.662 1.00 93.81 100 VAL A C 1
ATOM 733 O O . VAL A 1 100 ? -9.482 11.573 2.250 1.00 93.81 100 VAL A O 1
ATOM 736 N N . GLN A 1 101 ? -8.205 12.222 3.970 1.00 92.69 101 GLN A N 1
ATOM 737 C CA . GLN A 1 101 ? -9.115 11.703 4.995 1.00 92.69 101 GLN A CA 1
ATOM 738 C C . GLN A 1 101 ? -10.425 12.489 5.063 1.00 92.69 101 GLN A C 1
ATOM 740 O O . GLN A 1 101 ? -11.484 11.876 5.203 1.00 92.69 101 GLN A O 1
ATOM 745 N N . GLU A 1 102 ? -10.369 13.817 4.966 1.00 93.38 102 GLU A N 1
ATOM 746 C CA . GLU A 1 102 ? -11.559 14.668 4.931 1.00 93.38 102 GLU A CA 1
ATOM 747 C C . GLU A 1 102 ? -12.406 14.371 3.690 1.00 93.38 102 GLU A C 1
ATOM 749 O O . GLU A 1 102 ? -13.611 14.139 3.808 1.00 93.38 102 GLU A O 1
ATOM 754 N N . GLU A 1 103 ? -11.783 14.275 2.514 1.00 93.94 103 GLU A N 1
ATOM 755 C CA . GLU A 1 103 ? -12.496 13.957 1.275 1.00 93.94 103 GLU A CA 1
ATOM 756 C C . GLU A 1 103 ? -13.091 12.542 1.299 1.00 93.94 103 GLU A C 1
ATOM 758 O O . GLU A 1 103 ? -14.231 12.332 0.873 1.00 93.94 103 GLU A O 1
ATOM 763 N N . HIS A 1 104 ? -12.375 11.562 1.861 1.00 93.06 104 HIS A N 1
ATOM 764 C CA . HIS A 1 104 ? -12.900 10.209 2.050 1.00 93.06 104 HIS A CA 1
ATOM 765 C C . HIS A 1 104 ? -14.146 10.197 2.948 1.00 93.06 104 HIS A C 1
ATOM 767 O O . HIS A 1 104 ? -15.155 9.582 2.596 1.00 93.06 104 HIS A O 1
ATOM 773 N N . GLN A 1 105 ? -14.107 10.919 4.073 1.00 90.94 105 GLN A N 1
ATOM 774 C CA . GLN A 1 105 ? -15.229 11.003 5.014 1.00 90.94 105 GLN A CA 1
ATOM 775 C C . GLN A 1 105 ? -16.444 11.719 4.415 1.00 90.94 105 GLN A C 1
ATOM 777 O O . GLN A 1 105 ? -17.580 11.307 4.663 1.00 90.94 105 GLN A O 1
ATOM 782 N N . ASN A 1 106 ? -16.217 12.772 3.627 1.00 91.50 106 ASN A N 1
ATOM 783 C CA . ASN A 1 106 ? -17.280 13.562 3.009 1.00 91.50 106 ASN A CA 1
ATOM 784 C C . ASN A 1 106 ? -17.949 12.824 1.842 1.00 91.50 106 ASN A C 1
ATOM 786 O O . ASN A 1 106 ? -19.176 12.823 1.728 1.00 91.50 106 ASN A O 1
ATOM 790 N N . SER A 1 107 ? -17.154 12.188 0.979 1.00 90.75 107 SER A N 1
ATOM 791 C CA . SER A 1 107 ? -17.649 11.500 -0.220 1.00 90.75 107 SER A CA 1
ATOM 792 C C . SER A 1 107 ? -18.166 10.086 0.065 1.00 90.75 107 SER A C 1
ATOM 794 O O . SER A 1 107 ? -19.038 9.588 -0.649 1.00 90.75 107 SER A O 1
ATOM 796 N N . GLY A 1 108 ? -17.615 9.407 1.078 1.00 88.25 108 GLY A N 1
ATOM 797 C CA . GLY A 1 108 ? -17.829 7.978 1.324 1.00 88.25 108 GLY A CA 1
ATOM 798 C C . GLY A 1 108 ? -17.275 7.066 0.219 1.00 88.25 108 GLY A C 1
ATOM 799 O O . GLY A 1 108 ? -17.547 5.863 0.223 1.00 88.25 108 GLY A O 1
ATOM 800 N N . MET A 1 109 ? -16.524 7.617 -0.738 1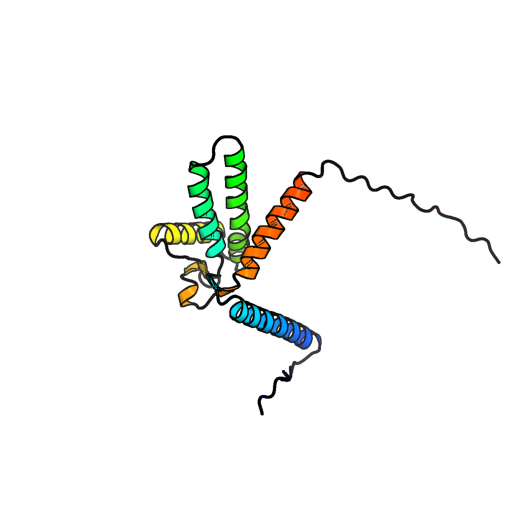.00 91.12 109 MET A N 1
ATOM 801 C CA . MET A 1 109 ? -15.908 6.892 -1.852 1.00 91.12 109 MET A CA 1
ATOM 802 C C . MET A 1 109 ? -14.472 6.504 -1.504 1.00 91.12 109 MET A C 1
ATOM 804 O O . MET A 1 109 ? -13.863 7.178 -0.688 1.00 91.12 109 MET A O 1
ATOM 808 N N . PRO A 1 110 ? -13.879 5.454 -2.092 1.00 91.56 110 PRO A N 1
ATOM 809 C CA . PRO A 1 110 ? -12.479 5.112 -1.846 1.00 91.56 110 PRO A CA 1
ATOM 810 C C . PRO A 1 110 ? -11.553 6.161 -2.483 1.00 91.56 110 PRO A C 1
ATOM 812 O O . PRO A 1 110 ? -11.234 6.064 -3.664 1.00 91.56 110 PRO A O 1
ATOM 815 N N . VAL A 1 111 ? -11.138 7.159 -1.703 1.00 95.12 111 VAL A N 1
ATOM 816 C CA . VAL A 1 111 ? -10.253 8.250 -2.137 1.00 95.12 111 VAL A CA 1
ATOM 817 C C . VAL A 1 111 ? -8.802 7.879 -1.837 1.00 95.12 111 VAL A C 1
ATOM 819 O O . VAL A 1 111 ? -8.494 7.380 -0.755 1.00 95.12 111 VAL A O 1
ATOM 822 N N . GLY A 1 112 ? -7.923 8.087 -2.811 1.00 94.88 112 GLY A N 1
ATOM 823 C CA . GLY A 1 112 ? -6.483 7.879 -2.711 1.00 94.88 112 GLY A CA 1
ATOM 824 C C . GLY A 1 112 ? -5.702 9.182 -2.843 1.00 94.88 112 GLY A C 1
ATOM 825 O O . GLY A 1 112 ? -6.276 10.267 -2.925 1.00 94.88 112 GLY A O 1
ATOM 826 N N . ILE A 1 113 ? -4.380 9.049 -2.864 1.00 95.06 113 ILE A N 1
ATOM 827 C CA . ILE A 1 113 ? -3.439 10.170 -2.943 1.00 95.06 113 ILE A CA 1
ATOM 828 C C . ILE A 1 113 ? -2.897 10.280 -4.365 1.00 95.06 113 ILE A C 1
ATOM 830 O O . ILE A 1 113 ? -2.320 9.311 -4.869 1.00 95.06 113 ILE A O 1
ATOM 834 N N . ASP A 1 114 ? -3.015 11.457 -4.978 1.00 95.25 114 ASP A N 1
ATOM 835 C CA . ASP A 1 114 ? -2.261 11.768 -6.189 1.00 95.25 114 ASP A CA 1
ATOM 836 C C . ASP A 1 114 ? -0.844 12.189 -5.791 1.00 95.25 114 ASP A C 1
ATOM 838 O O . ASP A 1 114 ? -0.636 13.185 -5.103 1.00 95.25 114 ASP A O 1
ATOM 842 N N . LEU A 1 115 ? 0.151 11.422 -6.230 1.00 93.69 115 LEU A N 1
ATOM 843 C CA . LEU A 1 115 ? 1.553 11.666 -5.894 1.00 93.69 115 LEU A CA 1
ATOM 844 C C . LEU A 1 115 ? 2.144 12.884 -6.617 1.00 93.69 115 LEU A C 1
ATOM 846 O O . LEU A 1 115 ? 3.200 13.364 -6.216 1.00 93.69 115 LEU A O 1
ATOM 850 N N . PHE A 1 116 ? 1.498 13.378 -7.678 1.00 91.94 116 PHE A N 1
ATOM 851 C CA . PHE A 1 116 ? 1.981 14.538 -8.428 1.00 91.94 116 PHE A CA 1
ATOM 852 C C . PHE A 1 116 ? 1.463 15.858 -7.862 1.00 91.94 116 PHE A C 1
ATOM 854 O O . PHE A 1 116 ? 2.236 16.807 -7.735 1.00 91.94 116 PHE A O 1
ATOM 861 N N . SER A 1 117 ? 0.166 15.930 -7.552 1.00 90.50 117 SER A N 1
ATOM 862 C CA . SER A 1 117 ? -0.458 17.136 -6.997 1.00 90.50 117 SER A CA 1
ATOM 863 C C . SER A 1 117 ? -0.483 17.163 -5.468 1.00 90.50 117 SER A C 1
ATOM 865 O O . SER A 1 117 ? -0.492 18.245 -4.891 1.00 90.50 117 SER A O 1
ATOM 867 N N . GLY A 1 118 ? -0.475 15.999 -4.813 1.00 89.06 118 GLY A N 1
ATOM 868 C CA . GLY A 1 118 ? -0.740 15.862 -3.380 1.00 89.06 118 GLY A CA 1
ATOM 869 C C . GLY A 1 118 ? -2.212 15.993 -3.000 1.00 89.06 118 GLY A C 1
ATOM 870 O O . GLY A 1 118 ? -2.541 15.970 -1.817 1.00 89.06 118 GLY A O 1
ATOM 871 N N . GLU A 1 119 ? -3.101 16.099 -3.986 1.00 93.38 119 GLU A N 1
ATOM 872 C CA . GLU A 1 119 ? -4.529 16.268 -3.760 1.00 93.38 119 GLU A CA 1
ATOM 873 C C . GLU A 1 119 ? -5.261 14.915 -3.657 1.00 93.38 119 GLU A C 1
ATOM 875 O O . GLU A 1 119 ? -4.784 13.882 -4.157 1.00 93.38 119 GLU A O 1
ATOM 880 N N . PRO A 1 120 ? -6.446 14.891 -3.022 1.00 94.81 120 PRO A N 1
ATOM 881 C CA . PRO A 1 120 ? -7.305 13.717 -3.009 1.00 94.81 120 PRO A CA 1
ATOM 882 C C . PRO A 1 120 ? -7.810 13.378 -4.418 1.00 94.81 120 PRO A C 1
ATOM 884 O O . PRO A 1 120 ? -8.281 14.244 -5.154 1.00 94.81 120 PRO A O 1
ATOM 887 N N . MET A 1 121 ? -7.777 12.097 -4.784 1.00 94.81 121 MET A N 1
ATOM 888 C CA . MET A 1 121 ? -8.242 11.622 -6.093 1.00 94.81 121 MET A CA 1
ATOM 889 C C . MET A 1 121 ? -8.978 10.283 -5.998 1.00 94.81 121 MET A C 1
ATOM 891 O O . MET A 1 121 ? -8.765 9.504 -5.071 1.00 94.81 121 MET A O 1
ATOM 895 N N . LEU A 1 122 ? -9.825 9.971 -6.982 1.00 95.06 122 LEU A N 1
ATOM 896 C CA . LEU A 1 122 ? -10.509 8.677 -7.068 1.00 95.06 122 LEU A CA 1
ATOM 897 C C . LEU A 1 122 ? -9.662 7.676 -7.878 1.00 95.06 122 LEU A C 1
ATOM 899 O O . LEU A 1 122 ? -9.564 7.828 -9.098 1.00 95.06 122 LEU A O 1
ATOM 903 N N . PRO A 1 123 ? -9.096 6.615 -7.261 1.00 94.00 123 PRO A N 1
ATOM 904 C CA . PRO A 1 123 ? -8.227 5.653 -7.951 1.00 94.00 123 PRO A CA 1
ATOM 905 C C . PRO A 1 123 ? -8.896 4.960 -9.131 1.00 94.00 123 PRO A C 1
ATOM 907 O O . PRO A 1 123 ? -8.235 4.628 -10.107 1.00 94.00 123 PRO A O 1
ATOM 910 N N . GLU A 1 124 ? -10.214 4.776 -9.066 1.00 92.94 124 GLU A N 1
ATOM 911 C CA . GLU A 1 124 ? -10.996 4.192 -10.152 1.00 92.94 124 GLU A CA 1
ATOM 912 C C . GLU A 1 124 ? -10.965 5.044 -11.428 1.00 92.94 124 GLU A C 1
ATOM 914 O O . GLU A 1 124 ? -10.842 4.489 -12.519 1.00 92.94 124 GLU A O 1
ATOM 919 N N . GLN A 1 125 ? -11.026 6.374 -11.300 1.00 92.88 125 GLN A N 1
ATOM 920 C CA . GLN A 1 125 ? -11.023 7.289 -12.446 1.00 92.88 125 GLN A CA 1
ATOM 921 C C . GLN A 1 125 ? -9.639 7.371 -13.100 1.00 92.88 125 GLN A C 1
ATOM 923 O O . GLN A 1 125 ? -9.542 7.405 -14.324 1.00 92.88 125 GLN A O 1
ATOM 928 N N . GLU A 1 126 ? -8.582 7.295 -12.292 1.00 93.38 126 GLU A N 1
ATOM 929 C CA . GLU A 1 126 ? -7.187 7.284 -12.754 1.00 93.38 126 GLU A CA 1
ATOM 930 C C . GLU A 1 126 ? -6.689 5.885 -13.164 1.00 93.38 126 GLU A C 1
ATOM 932 O O . GLU A 1 126 ? -5.563 5.716 -13.631 1.00 93.38 126 GLU A O 1
ATOM 937 N N . GLY A 1 127 ? -7.511 4.845 -12.989 1.00 94.25 127 GLY A N 1
ATOM 938 C CA . GLY A 1 127 ? -7.148 3.468 -13.324 1.00 94.25 127 GLY A CA 1
ATOM 939 C C . GLY A 1 127 ? -6.091 2.847 -12.402 1.00 94.25 127 GLY A C 1
ATOM 940 O O . GLY A 1 127 ? -5.428 1.884 -12.797 1.00 94.25 127 GLY A O 1
ATOM 941 N N . ILE A 1 128 ? -5.934 3.360 -11.180 1.00 96.31 128 ILE A N 1
ATOM 942 C CA . ILE A 1 128 ? -4.979 2.854 -10.192 1.00 96.31 128 ILE A CA 1
ATOM 943 C C . ILE A 1 128 ? -5.641 1.753 -9.355 1.00 96.31 128 ILE A C 1
ATOM 945 O O . ILE A 1 128 ? -6.419 2.002 -8.430 1.00 96.31 128 ILE A O 1
ATOM 949 N N . TRP A 1 129 ? -5.281 0.508 -9.666 1.00 96.31 129 TRP A N 1
ATOM 950 C CA . TRP A 1 129 ? -5.852 -0.694 -9.065 1.00 96.31 129 TRP A CA 1
ATOM 951 C C . TRP A 1 129 ? -4.780 -1.616 -8.493 1.00 96.31 129 TRP A C 1
ATOM 953 O O . TRP A 1 129 ? -3.763 -1.876 -9.133 1.00 96.31 129 TRP A O 1
ATOM 963 N N . ASP A 1 130 ? -5.074 -2.195 -7.333 1.00 96.12 130 ASP A N 1
ATOM 964 C CA . ASP A 1 130 ? -4.273 -3.235 -6.698 1.00 96.12 130 ASP A CA 1
ATOM 965 C C . ASP A 1 130 ? -4.978 -4.601 -6.769 1.00 96.12 130 ASP A C 1
ATOM 967 O O . ASP A 1 130 ? -6.207 -4.718 -6.805 1.00 96.12 130 ASP A O 1
ATOM 971 N N . ASN A 1 131 ? -4.200 -5.686 -6.747 1.00 96.31 131 ASN A N 1
ATOM 972 C CA . ASN A 1 131 ? -4.763 -7.032 -6.666 1.00 96.31 131 ASN A CA 1
ATOM 973 C C . ASN A 1 131 ? -5.321 -7.317 -5.264 1.00 96.31 131 ASN A C 1
ATOM 975 O O . ASN A 1 131 ? -4.613 -7.188 -4.260 1.00 96.31 131 ASN A O 1
ATOM 979 N N . TYR A 1 132 ? -6.540 -7.858 -5.203 1.00 95.12 132 TYR A N 1
ATOM 980 C CA . TYR A 1 132 ? -7.166 -8.273 -3.946 1.00 95.12 132 TYR A CA 1
ATOM 981 C C . TYR A 1 132 ? -6.289 -9.240 -3.132 1.00 95.12 132 TYR A C 1
ATOM 983 O O . TYR A 1 132 ? -6.051 -9.010 -1.941 1.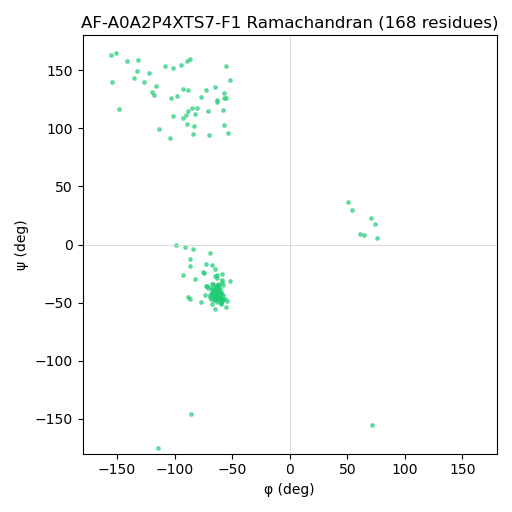00 95.12 132 TYR A O 1
ATOM 991 N N . ARG A 1 133 ? -5.753 -10.301 -3.762 1.00 95.44 133 ARG A N 1
ATOM 992 C CA . ARG A 1 133 ? -4.911 -11.280 -3.052 1.00 95.44 133 ARG A CA 1
ATOM 993 C C . ARG A 1 133 ? -3.670 -10.665 -2.416 1.00 95.44 133 ARG A C 1
ATOM 995 O O . ARG A 1 133 ? -3.255 -11.137 -1.362 1.00 95.44 133 ARG A O 1
ATOM 1002 N N . VAL A 1 134 ? -3.097 -9.621 -3.019 1.00 95.62 134 VAL A N 1
ATOM 1003 C CA . VAL A 1 134 ? -1.895 -8.959 -2.497 1.00 95.62 134 VAL A CA 1
ATOM 1004 C C . VAL A 1 134 ? -2.230 -8.249 -1.190 1.00 95.62 134 VAL A C 1
ATOM 1006 O O . VAL A 1 134 ? -1.595 -8.535 -0.177 1.00 95.62 134 VAL A O 1
ATOM 1009 N N . LYS A 1 135 ? -3.284 -7.421 -1.165 1.00 94.75 135 LYS A N 1
ATOM 1010 C CA . LYS A 1 135 ? -3.732 -6.734 0.062 1.00 94.75 135 LYS A CA 1
ATOM 1011 C C . LYS A 1 135 ? -4.159 -7.717 1.153 1.00 94.75 135 LYS A C 1
ATOM 1013 O O . LYS A 1 135 ? -3.766 -7.570 2.310 1.00 94.75 135 LYS A O 1
ATO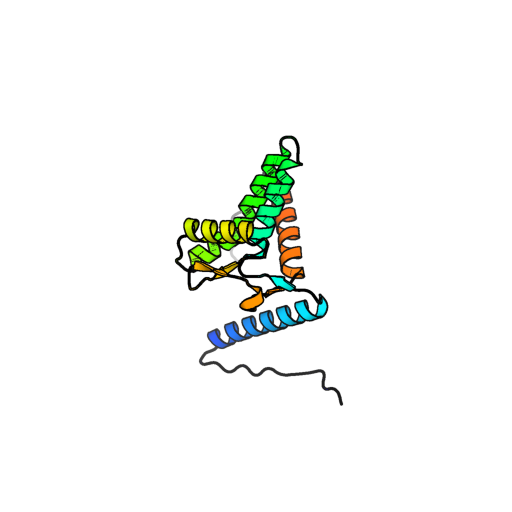M 1018 N N . ARG A 1 136 ? -4.907 -8.766 0.787 1.00 95.19 136 ARG A N 1
ATOM 1019 C CA . ARG A 1 136 ? -5.331 -9.818 1.726 1.00 95.19 136 ARG A CA 1
ATOM 1020 C C . ARG A 1 136 ? -4.132 -10.520 2.364 1.00 95.19 136 ARG A C 1
ATOM 1022 O O . ARG A 1 136 ? -4.094 -10.685 3.583 1.00 95.19 136 ARG A O 1
ATOM 1029 N N . GLN A 1 137 ? -3.171 -10.944 1.544 1.00 96.00 137 GLN A N 1
ATOM 1030 C CA . GLN A 1 137 ? -1.992 -11.658 2.020 1.00 96.00 137 GLN A CA 1
ATOM 1031 C C . GLN A 1 137 ? -1.098 -10.753 2.868 1.00 96.00 137 GLN A C 1
ATOM 1033 O O . GLN A 1 137 ? -0.599 -11.196 3.898 1.00 96.00 137 GLN A O 1
ATOM 1038 N N . PHE A 1 138 ? -0.936 -9.491 2.464 1.00 94.81 138 PHE A N 1
ATOM 1039 C CA . PHE A 1 138 ? -0.194 -8.483 3.213 1.00 94.81 138 PHE A CA 1
ATOM 1040 C C . PHE A 1 138 ? -0.728 -8.335 4.642 1.00 94.81 138 PHE A C 1
ATOM 1042 O O . PHE A 1 138 ? 0.035 -8.521 5.588 1.00 94.81 138 PHE A O 1
ATOM 1049 N N . ILE A 1 139 ? -2.036 -8.103 4.806 1.00 95.00 139 ILE A N 1
ATOM 1050 C CA . ILE A 1 139 ? -2.654 -7.978 6.135 1.00 95.00 139 ILE A CA 1
ATOM 1051 C C . ILE A 1 139 ? -2.452 -9.263 6.942 1.00 95.00 139 ILE A C 1
ATOM 1053 O O . ILE A 1 139 ? -2.028 -9.218 8.095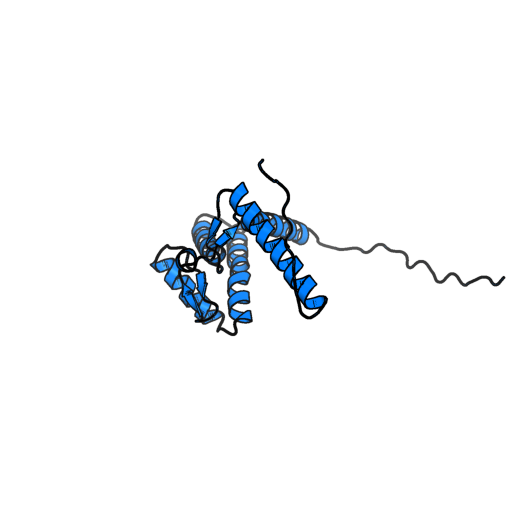 1.00 95.00 139 ILE A O 1
ATOM 1057 N N . HIS A 1 140 ? -2.716 -10.422 6.335 1.00 96.62 140 HIS A N 1
ATOM 1058 C CA . HIS A 1 140 ? -2.628 -11.699 7.035 1.00 96.62 140 HIS A CA 1
ATOM 1059 C C . HIS A 1 140 ? -1.210 -12.000 7.543 1.00 96.62 140 HIS A C 1
ATOM 1061 O O . HIS A 1 140 ? -1.029 -12.375 8.707 1.00 96.62 140 HIS A O 1
ATOM 1067 N N . LEU A 1 141 ? -0.200 -11.816 6.689 1.00 97.38 141 LEU A N 1
ATOM 1068 C CA . LEU A 1 141 ? 1.196 -12.055 7.046 1.00 97.38 141 LEU A CA 1
ATOM 1069 C C . LEU A 1 141 ? 1.691 -11.040 8.070 1.00 97.38 141 LEU A C 1
ATOM 1071 O O . LEU A 1 141 ? 2.280 -11.447 9.069 1.00 97.38 141 LEU A O 1
ATOM 1075 N N . ALA A 1 142 ? 1.428 -9.748 7.856 1.00 95.56 142 ALA A N 1
ATOM 1076 C CA . ALA A 1 142 ? 1.878 -8.693 8.756 1.00 95.56 142 ALA A CA 1
ATOM 1077 C C . ALA A 1 142 ? 1.350 -8.913 10.180 1.00 95.56 142 ALA A C 1
ATOM 1079 O O . ALA A 1 142 ? 2.127 -8.894 11.133 1.00 95.56 142 ALA A O 1
ATOM 1080 N N . THR A 1 143 ? 0.057 -9.217 10.332 1.00 95.38 143 THR A N 1
ATOM 1081 C CA . THR A 1 143 ? -0.538 -9.502 11.645 1.00 95.38 143 THR A CA 1
ATOM 1082 C C . THR A 1 143 ? 0.035 -10.771 12.273 1.00 95.38 143 THR A C 1
ATOM 1084 O O . THR A 1 143 ? 0.314 -10.784 13.473 1.00 95.38 143 THR A O 1
ATOM 1087 N N . THR A 1 144 ? 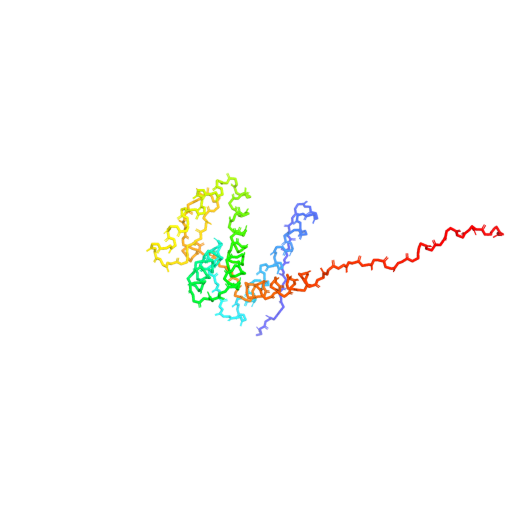0.242 -11.832 11.488 1.00 96.44 144 THR A N 1
ATOM 1088 C CA . THR A 1 144 ? 0.780 -13.102 12.002 1.00 96.44 144 THR A CA 1
ATOM 1089 C C . THR A 1 144 ? 2.210 -12.930 12.508 1.00 96.44 144 THR A C 1
ATOM 1091 O O . THR A 1 144 ? 2.523 -13.336 13.626 1.00 96.44 144 THR A O 1
ATOM 1094 N N . LEU A 1 145 ? 3.063 -12.273 11.719 1.00 96.88 145 LEU A N 1
ATOM 1095 C CA . LEU A 1 145 ? 4.458 -12.022 12.072 1.00 96.88 145 LEU A CA 1
ATOM 1096 C C . LEU A 1 145 ? 4.578 -11.067 13.259 1.00 96.88 145 LEU A C 1
ATOM 1098 O O . LEU A 1 145 ? 5.318 -11.362 14.191 1.00 96.88 145 LEU A O 1
ATOM 1102 N N . ALA A 1 146 ? 3.821 -9.966 13.272 1.00 96.31 146 ALA A N 1
ATOM 1103 C CA . ALA A 1 146 ? 3.808 -9.045 14.406 1.00 96.31 146 ALA A CA 1
ATOM 1104 C C . ALA A 1 146 ? 3.401 -9.764 15.700 1.00 96.31 146 ALA A C 1
ATOM 1106 O O . ALA A 1 146 ? 4.053 -9.604 16.727 1.00 96.31 146 ALA A O 1
ATOM 1107 N N . SER A 1 147 ? 2.374 -10.616 15.639 1.00 94.81 147 SER A N 1
ATOM 1108 C CA . SER A 1 147 ? 1.928 -11.398 16.797 1.00 94.81 147 SER A CA 1
ATOM 1109 C C . SER A 1 147 ? 3.004 -12.368 17.284 1.00 94.81 147 SER A C 1
ATOM 1111 O O . SER A 1 147 ? 3.216 -12.481 18.484 1.00 94.81 147 SER A O 1
ATOM 1113 N N . GLN A 1 148 ? 3.710 -13.045 16.373 1.00 95.88 148 GLN A N 1
ATOM 1114 C CA . GLN A 1 148 ? 4.821 -13.929 16.736 1.00 95.88 148 GLN A CA 1
ATOM 1115 C C . GLN A 1 148 ? 5.976 -13.159 17.377 1.00 95.88 148 GLN A C 1
ATOM 1117 O O . GLN A 1 148 ? 6.498 -13.596 18.396 1.00 95.88 148 GLN A O 1
ATOM 1122 N N . LEU A 1 149 ? 6.350 -12.008 16.812 1.00 95.50 149 LEU A N 1
ATOM 1123 C CA . LEU A 1 149 ? 7.437 -11.177 17.331 1.00 95.50 149 LEU A CA 1
ATOM 1124 C C . LEU A 1 149 ? 7.116 -10.605 18.715 1.00 95.50 149 LEU A C 1
ATOM 1126 O O . LEU A 1 149 ? 7.986 -10.595 19.574 1.00 95.50 149 LEU A O 1
ATOM 1130 N N . LEU A 1 150 ? 5.872 -10.185 18.957 1.00 94.25 150 LEU A N 1
ATOM 1131 C CA . LEU A 1 150 ? 5.437 -9.664 20.258 1.00 94.25 150 LEU A CA 1
ATOM 1132 C C . LEU A 1 150 ? 5.410 -10.725 21.372 1.00 94.25 150 LEU A C 1
ATOM 1134 O O . LEU A 1 150 ? 5.359 -10.362 22.544 1.00 94.25 150 LEU A O 1
ATOM 1138 N N . LEU A 1 151 ? 5.419 -12.016 21.025 1.00 94.88 151 LEU A N 1
ATOM 1139 C CA . LEU A 1 151 ? 5.502 -13.122 21.988 1.00 94.88 151 LEU A CA 1
ATOM 1140 C C . LEU A 1 151 ? 6.947 -13.487 22.359 1.00 94.88 151 LEU A C 1
ATOM 1142 O O . LEU A 1 151 ? 7.152 -14.263 23.292 1.00 94.88 151 LEU A O 1
ATOM 1146 N N . VAL A 1 152 ? 7.940 -12.978 21.626 1.00 93.62 152 VAL A N 1
ATOM 1147 C CA . VAL A 1 152 ? 9.353 -13.226 21.918 1.00 93.62 152 VAL A CA 1
ATOM 1148 C C . VAL A 1 152 ? 9.807 -12.256 23.003 1.00 93.62 152 VAL A C 1
ATOM 1150 O O . VAL A 1 152 ? 9.900 -11.058 22.759 1.00 93.62 152 VAL A O 1
ATOM 1153 N N . ASP A 1 153 ? 10.110 -12.787 24.185 1.00 93.06 153 ASP A N 1
ATOM 1154 C CA . ASP A 1 153 ? 10.650 -12.001 25.303 1.00 93.06 153 ASP A CA 1
ATOM 1155 C C . ASP A 1 153 ? 12.183 -11.896 25.216 1.00 93.06 153 ASP A C 1
ATOM 1157 O O . ASP A 1 153 ? 12.763 -10.814 25.250 1.00 93.06 153 ASP A O 1
ATOM 1161 N N . GLU A 1 154 ? 12.855 -13.028 24.975 1.00 91.31 154 GLU A N 1
ATOM 1162 C CA . GLU A 1 154 ? 14.314 -13.092 24.881 1.00 91.31 154 GLU A 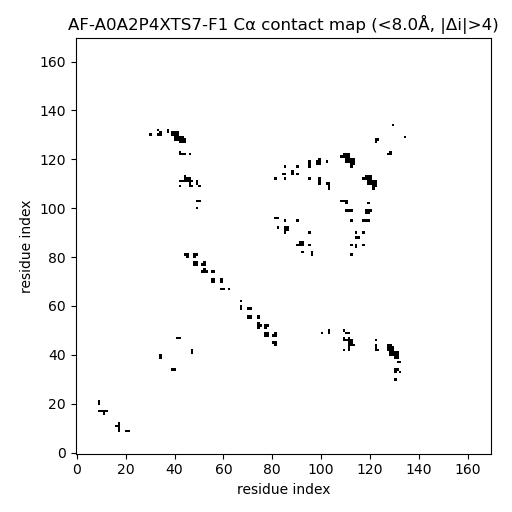CA 1
ATOM 1163 C C . GLU A 1 154 ? 14.791 -13.930 23.688 1.00 91.31 154 GLU A C 1
ATOM 1165 O O . GLU A 1 154 ? 14.236 -14.980 23.358 1.00 91.31 154 GLU A O 1
ATOM 1170 N N . VAL A 1 155 ? 15.887 -13.484 23.063 1.00 88.56 155 VAL A N 1
ATOM 1171 C CA . VAL A 1 155 ? 16.596 -14.219 22.007 1.00 88.56 155 VAL A CA 1
ATOM 1172 C C . VAL A 1 155 ? 17.975 -14.619 22.520 1.00 88.56 155 VAL A C 1
ATOM 1174 O O . VAL A 1 155 ? 18.921 -13.832 22.491 1.00 88.56 155 VAL A O 1
ATOM 1177 N N . MET A 1 156 ? 18.121 -15.870 22.950 1.00 86.00 156 MET A N 1
ATOM 1178 C CA . MET A 1 156 ? 19.420 -16.421 23.335 1.00 86.00 156 MET A CA 1
ATOM 1179 C C . MET A 1 156 ? 20.131 -17.029 22.124 1.00 86.00 156 MET A C 1
ATOM 1181 O O . MET A 1 156 ? 19.702 -18.041 21.568 1.00 86.00 156 MET A O 1
ATOM 1185 N N . ARG A 1 157 ? 21.263 -16.442 21.721 1.00 82.75 157 ARG A N 1
ATOM 1186 C CA . ARG A 1 157 ? 22.150 -17.043 20.714 1.00 82.75 157 ARG A CA 1
ATOM 1187 C C . ARG A 1 157 ? 23.085 -18.050 21.383 1.00 82.75 157 ARG A C 1
ATOM 1189 O O . ARG A 1 157 ? 24.142 -17.682 21.886 1.00 82.75 157 ARG A O 1
ATOM 1196 N N . ALA A 1 158 ? 22.713 -19.326 21.365 1.00 77.19 158 ALA A N 1
ATOM 1197 C CA . ALA A 1 158 ? 23.599 -20.408 21.779 1.00 77.19 158 ALA A CA 1
ATOM 1198 C C . ALA A 1 158 ? 24.521 -20.808 20.613 1.00 77.19 158 ALA A C 1
ATOM 1200 O O . ALA A 1 158 ? 24.114 -21.503 19.685 1.00 77.19 158 ALA A O 1
ATOM 1201 N N . GLY A 1 159 ? 25.772 -20.351 20.663 1.00 71.19 159 GLY A N 1
ATOM 1202 C CA . GLY A 1 159 ? 26.831 -20.741 19.738 1.00 71.19 159 GLY A CA 1
ATOM 1203 C C . GLY A 1 159 ? 28.178 -20.707 20.447 1.00 71.19 159 GLY A C 1
ATOM 1204 O O . GLY A 1 159 ? 28.625 -19.656 20.895 1.00 71.19 159 GLY A O 1
ATOM 1205 N N . LYS A 1 160 ? 28.826 -21.869 20.560 1.00 59.78 160 LYS A N 1
ATOM 1206 C CA . LYS A 1 160 ? 30.228 -21.970 20.971 1.00 59.78 160 LYS A CA 1
ATOM 1207 C C . LYS A 1 160 ? 31.043 -21.251 19.896 1.00 59.78 160 LYS A C 1
ATOM 1209 O O . LYS A 1 160 ? 30.954 -21.629 18.729 1.00 59.78 160 LYS A O 1
ATOM 1214 N N . GLN A 1 161 ? 31.825 -20.239 20.263 1.00 58.53 161 GLN A N 1
ATOM 1215 C CA . GLN A 1 161 ? 32.922 -19.782 19.415 1.00 58.53 161 GLN A CA 1
ATOM 1216 C C . GLN A 1 161 ? 33.798 -21.026 19.213 1.00 58.53 161 GLN A C 1
ATOM 1218 O O . GLN A 1 161 ? 34.428 -21.493 20.164 1.00 58.53 161 GLN A O 1
ATOM 1223 N N . MET A 1 162 ? 33.710 -21.675 18.044 1.00 52.84 162 MET A N 1
ATOM 1224 C CA . MET A 1 162 ? 34.616 -22.775 17.730 1.00 52.84 162 MET A CA 1
ATOM 1225 C C . MET A 1 162 ? 36.014 -22.184 17.833 1.00 52.84 162 MET A C 1
ATOM 1227 O O . MET A 1 162 ? 36.327 -21.196 17.171 1.00 52.84 162 MET A O 1
ATOM 1231 N N . GLY A 1 163 ? 36.764 -22.712 18.797 1.00 50.06 163 GLY A N 1
ATOM 1232 C CA . GLY A 1 163 ? 38.015 -22.142 19.243 1.00 50.06 163 GLY A CA 1
ATOM 1233 C C . GLY A 1 163 ? 38.999 -21.952 18.102 1.00 50.06 163 GLY A C 1
ATOM 1234 O O . GLY A 1 163 ? 39.001 -22.698 17.122 1.00 50.06 163 GLY A O 1
ATOM 1235 N N . GLY A 1 164 ? 39.887 -20.980 18.295 1.00 53.78 164 GLY A N 1
ATOM 1236 C CA . GLY A 1 164 ? 41.206 -21.032 17.690 1.00 53.78 164 GLY A CA 1
ATOM 1237 C C . GLY A 1 164 ? 41.860 -22.361 18.059 1.00 53.78 164 GLY A C 1
ATOM 1238 O O . GLY A 1 164 ? 42.392 -22.519 19.153 1.00 53.78 164 GLY A O 1
ATOM 1239 N N . GLY A 1 165 ? 41.756 -23.338 17.165 1.00 45.69 165 GLY A N 1
ATOM 1240 C CA . GLY A 1 165 ? 42.608 -24.512 17.138 1.00 45.69 165 GLY A CA 1
ATOM 1241 C C . GLY A 1 165 ? 43.761 -24.187 16.205 1.00 45.69 165 GLY A C 1
ATOM 1242 O O . GLY A 1 165 ? 43.544 -24.034 15.006 1.00 45.69 165 GLY A O 1
ATOM 1243 N N . GLY A 1 166 ? 44.956 -24.002 16.767 1.00 51.94 166 GLY A N 1
ATOM 1244 C CA . GLY A 1 166 ? 46.178 -23.800 15.996 1.00 51.94 166 GLY A CA 1
ATOM 1245 C C . GLY A 1 166 ? 46.372 -24.897 14.947 1.00 51.94 166 GLY A C 1
ATOM 1246 O O . GLY A 1 166 ? 46.081 -26.066 15.199 1.00 51.94 166 GLY A O 1
ATOM 1247 N N . MET A 1 167 ? 46.859 -24.496 13.772 1.00 47.31 167 MET A N 1
ATOM 1248 C CA . MET A 1 167 ? 47.374 -25.409 12.751 1.00 47.31 167 MET A CA 1
ATOM 1249 C C . MET A 1 167 ? 48.503 -26.255 13.353 1.00 47.31 167 MET A C 1
ATOM 1251 O O . MET A 1 167 ? 49.464 -25.675 13.861 1.00 47.31 167 MET A O 1
ATOM 1255 N N . PRO A 1 168 ? 48.451 -27.594 13.279 1.00 50.47 168 PRO A N 1
ATOM 1256 C CA . PRO A 1 168 ? 49.660 -28.393 13.310 1.00 50.47 168 PRO A CA 1
ATOM 1257 C C . PRO A 1 168 ? 50.314 -28.315 11.927 1.00 50.47 168 PRO A C 1
ATOM 1259 O O . PRO A 1 168 ? 49.665 -28.574 10.913 1.00 50.47 168 PRO A O 1
ATOM 1262 N N . GLU A 1 169 ? 51.591 -27.941 11.903 1.00 46.00 169 GLU A N 1
ATOM 1263 C CA . GLU A 1 169 ? 52.477 -28.129 10.755 1.00 46.00 169 GLU A CA 1
ATOM 1264 C C . GLU A 1 169 ? 52.544 -29.610 10.363 1.00 46.00 169 GLU A C 1
ATOM 1266 O O . GLU A 1 169 ? 52.812 -30.467 11.214 1.00 46.00 169 GLU A O 1
ATOM 1271 N N . GLN A 1 170 ? 52.351 -29.879 9.070 1.00 44.03 170 GLN A N 1
ATOM 1272 C CA . GLN A 1 170 ? 53.148 -30.813 8.267 1.00 44.03 170 GLN A CA 1
ATOM 1273 C C . GLN A 1 170 ? 52.875 -30.592 6.780 1.00 44.03 170 GLN A C 1
ATOM 1275 O O . GLN A 1 170 ? 51.684 -30.527 6.402 1.00 44.03 170 GLN A O 1
#

Mean predicted aligned error: 7.0 Å

pLDDT: mean 91.12, std 11.67, range [44.03, 97.44]

Secondary structure (DSSP, 8-state):
------------SSHHHHHHHHHHHHHHHHHHHHHHHHT-EEETTTHHHHHHHHHHHHHHTT--TTHHHHHHHHHHHHTHHHHHHHHHTT--HHHHHHHHHHHHHHH-S--EE-TTT--EE-TTTTT-EEEHHHHHHHHHHHHHHHHHHHT--------------PPPP-

Nearest PDB structures (foldseek):
  7nvo-assembly1_z  TM=9.849E-01  e=8.864E-14  Homo sapiens
  4a0v-assembly1_M  TM=8.987E-01  e=6.540E-07  Bos taurus
  4a0v-assembly1_I  TM=8.756E-01  e=6.142E-07  Bos taurus
  4a0o-assembly1_A  TM=7.919E-01  e=2.114E-07  Bos taurus
  4a0w-assembly1_O  TM=8.349E-01  e=7.415E-07  Bos taurus

InterPro domains:
  IPR002423 Chaperonin Cpn60/GroEL/TCP-1 family [PF00118] (2-159)
  IPR017998 T-complex protein 1 [PTHR11353] (2-158)
  IPR027410 TCP-1-like chaperonin intermediate domain superfamily [G3DSA:3.30.260.10] (4-39)
  IPR027413 GroEL-like equatorial domain superfamily [G3DSA:1.10.560.10] (40-156)
  IPR027413 GroEL-like equatorial domain superfamily [SSF48592] (18-156)

Organism: NCBI:txid4796

Solvent-accessible surface area (backbone atoms only — not comparable to full-atom values): 9946 Å² total; per-residue (Å²): 136,84,84,90,76,87,84,86,86,84,86,62,97,46,71,69,60,40,51,54,51,51,51,52,50,53,49,50,54,47,51,51,50,49,30,67,72,65,72,42,69,38,55,20,54,48,8,52,39,50,52,49,26,52,52,36,58,58,50,35,76,76,47,70,72,74,60,30,57,54,43,49,53,54,26,58,55,42,49,49,58,49,38,52,50,29,48,78,52,75,42,62,44,64,62,34,50,50,52,24,51,51,51,24,69,73,68,73,47,68,34,11,57,34,66,87,81,45,44,63,37,51,17,73,83,75,68,36,67,34,47,45,68,57,58,54,49,50,54,54,49,52,53,53,50,52,54,56,56,72,69,57,87,77,86,83,84,90,71,81,79,78,67,92,70,78,83,78,91,131

Radius of gyration: 23.36 Å; Cα contacts (8 Å, |Δi|>4): 147; chains: 1; bounding box: 71×49×61 Å

Sequence (170 aa):
QHPKSCTILIKGPNEHTIAQIKDAIRDGVRAVNNAVEDKGVVPGAAAFELAANEALNKFKGTVKGRAKLGVQAFADALLVIPKVLAENSGLDVQDTLIAVQEEHQNSGMPVGIDLFSGEPMLPEQEGIWDNYRVKRQFIHLATTLASQLLLVDEVMRAGKQMGGGGMPEQ